Protein AF-A0A6B3E7U7-F1 (afdb_monomer)

Sequence (73 aa):
LEDELLRALGADRAEEVITAAGEERRWRSFRNQPAQLGRPRHDQLRRFLGTASGRKIRYGTLLTEALEADRVP

Solvent-accessible surface area (backbone atoms only — not comparable to full-atom values): 4287 Å² total; per-residue (Å²): 106,65,67,59,49,45,65,74,55,32,56,68,56,52,49,48,52,38,42,76,69,72,38,45,68,62,49,54,57,53,55,69,33,78,94,37,59,95,54,55,66,58,60,48,49,60,49,58,42,66,70,48,89,64,38,53,61,56,48,49,51,56,50,48,55,53,50,53,56,73,71,56,133

Structure (mmCIF, N/CA/C/O backbone):
data_AF-A0A6B3E7U7-F1
#
_entry.id   AF-A0A6B3E7U7-F1
#
loop_
_atom_site.group_PDB
_atom_site.id
_atom_site.type_symbol
_atom_site.label_atom_id
_atom_site.label_alt_id
_atom_site.label_comp_id
_atom_site.label_asym_id
_atom_site.label_entity_id
_atom_site.label_seq_id
_atom_site.pdbx_PDB_ins_code
_atom_site.Cartn_x
_atom_site.Cartn_y
_atom_site.Cartn_z
_atom_site.occupancy
_atom_site.B_iso_or_equiv
_atom_site.auth_seq_id
_atom_site.auth_comp_id
_atom_site.auth_asym_id
_atom_site.auth_atom_id
_atom_site.pdbx_PDB_model_num
ATOM 1 N N . LEU A 1 1 ? 7.304 -7.136 8.197 1.00 83.38 1 LEU A N 1
ATOM 2 C CA . LEU A 1 1 ? 5.949 -6.836 8.698 1.00 83.38 1 LEU A CA 1
ATOM 3 C C . LEU A 1 1 ? 5.002 -6.517 7.551 1.00 83.38 1 LEU A C 1
ATOM 5 O O . LEU A 1 1 ? 3.971 -7.161 7.457 1.00 83.38 1 LEU A O 1
ATOM 9 N N . GLU A 1 2 ? 5.309 -5.556 6.669 1.00 86.81 2 GLU A N 1
ATOM 10 C CA . GLU A 1 2 ? 4.364 -5.209 5.593 1.00 86.81 2 GLU A CA 1
ATOM 11 C C . GLU A 1 2 ? 4.113 -6.380 4.633 1.00 86.81 2 GLU A C 1
ATOM 13 O O . GLU A 1 2 ? 3.009 -6.540 4.134 1.00 86.81 2 GLU A O 1
ATOM 18 N N . ASP A 1 3 ? 5.124 -7.217 4.405 1.00 92.69 3 ASP A N 1
ATOM 19 C CA . ASP A 1 3 ? 5.026 -8.425 3.581 1.00 92.69 3 ASP A CA 1
ATOM 20 C C . ASP A 1 3 ? 4.042 -9.451 4.173 1.00 92.69 3 ASP A C 1
ATOM 22 O O . ASP A 1 3 ? 3.207 -10.008 3.467 1.00 92.69 3 ASP A O 1
ATOM 26 N N . GLU A 1 4 ? 4.090 -9.662 5.488 1.00 95.75 4 GLU A N 1
ATOM 27 C CA . GLU A 1 4 ? 3.163 -10.532 6.208 1.00 95.75 4 GLU A CA 1
ATOM 28 C C . GLU A 1 4 ? 1.735 -9.973 6.208 1.00 95.75 4 GLU A C 1
ATOM 30 O O . GLU A 1 4 ? 0.793 -10.727 5.969 1.00 95.75 4 GLU A O 1
ATOM 35 N N . LEU A 1 5 ? 1.575 -8.661 6.419 1.00 95.12 5 LEU A N 1
ATOM 36 C CA . LEU A 1 5 ? 0.268 -7.997 6.383 1.00 95.12 5 LEU A CA 1
ATOM 37 C C . LEU A 1 5 ? -0.358 -8.073 4.982 1.00 95.12 5 LEU A C 1
ATOM 39 O O . LEU A 1 5 ? -1.536 -8.393 4.853 1.00 95.12 5 LEU A O 1
ATOM 43 N N . LEU A 1 6 ? 0.433 -7.846 3.927 1.00 96.31 6 LEU A N 1
ATOM 44 C CA . LEU A 1 6 ? -0.024 -7.962 2.538 1.00 96.31 6 LEU A CA 1
ATOM 45 C C . LEU A 1 6 ? -0.412 -9.399 2.169 1.00 96.31 6 LEU A C 1
ATOM 47 O O . LEU A 1 6 ? -1.399 -9.591 1.461 1.00 96.31 6 LEU A O 1
ATOM 51 N N . ARG A 1 7 ? 0.318 -10.410 2.660 1.00 96.06 7 ARG A N 1
ATOM 52 C CA . ARG A 1 7 ? -0.063 -11.820 2.476 1.00 96.06 7 ARG A CA 1
ATOM 53 C C . ARG A 1 7 ? -1.370 -12.166 3.180 1.00 96.06 7 ARG A C 1
ATOM 55 O O . ARG A 1 7 ? -2.168 -12.902 2.613 1.00 96.06 7 ARG A O 1
ATOM 62 N N . ALA A 1 8 ? -1.566 -11.667 4.398 1.00 95.81 8 ALA A N 1
ATOM 63 C CA . ALA A 1 8 ? -2.762 -11.950 5.183 1.00 95.81 8 ALA A CA 1
ATOM 64 C C . ALA A 1 8 ? -4.011 -11.261 4.613 1.00 95.81 8 ALA A C 1
ATOM 66 O O . ALA A 1 8 ? -5.075 -11.868 4.595 1.00 95.81 8 ALA A O 1
ATOM 67 N N . LEU A 1 9 ? -3.875 -10.015 4.148 1.00 95.81 9 LEU A N 1
ATOM 68 C CA . LEU A 1 9 ? -4.992 -9.213 3.642 1.00 95.81 9 LEU A CA 1
ATOM 69 C C . LEU A 1 9 ? -5.308 -9.513 2.167 1.00 95.81 9 LEU A C 1
ATOM 71 O O . LEU A 1 9 ? -6.447 -9.397 1.726 1.00 95.81 9 LEU A O 1
ATOM 75 N N . GLY A 1 10 ? -4.294 -9.899 1.390 1.00 96.62 10 GLY A N 1
ATOM 76 C CA . GLY A 1 10 ? -4.405 -10.060 -0.055 1.00 96.62 10 GLY A CA 1
ATOM 77 C C . GLY A 1 10 ? -4.255 -8.740 -0.820 1.00 96.62 10 GLY A C 1
ATOM 78 O O . GLY A 1 10 ? -4.393 -7.639 -0.283 1.00 96.62 10 GLY A O 1
ATOM 79 N N . ALA A 1 11 ? -3.927 -8.853 -2.110 1.00 96.38 11 ALA A N 1
ATOM 80 C CA . ALA A 1 11 ? -3.590 -7.699 -2.944 1.00 96.38 11 ALA A CA 1
ATOM 81 C C . ALA A 1 11 ? -4.787 -6.769 -3.197 1.00 96.38 11 ALA A C 1
ATOM 83 O O . ALA A 1 11 ? -4.621 -5.554 -3.138 1.00 96.38 11 ALA A O 1
ATOM 84 N N . ASP A 1 12 ? -5.975 -7.322 -3.437 1.00 96.31 12 ASP A N 1
ATOM 85 C CA . ASP A 1 12 ? -7.156 -6.531 -3.800 1.00 96.31 12 ASP A CA 1
ATOM 86 C C . ASP A 1 12 ? -7.595 -5.621 -2.643 1.00 96.31 12 ASP A C 1
ATOM 88 O O . ASP A 1 12 ? -7.677 -4.403 -2.796 1.00 96.31 12 ASP A O 1
ATOM 92 N N . ARG A 1 13 ? -7.731 -6.184 -1.439 1.00 96.81 13 ARG A N 1
ATOM 93 C CA . ARG A 1 13 ? -8.049 -5.430 -0.216 1.00 96.81 13 ARG A CA 1
ATOM 94 C C . ARG A 1 13 ? -6.957 -4.418 0.142 1.00 96.81 13 ARG A C 1
ATOM 96 O O . ARG A 1 13 ? -7.254 -3.293 0.539 1.00 96.81 13 ARG A O 1
ATOM 103 N N . ALA A 1 14 ? -5.683 -4.752 -0.067 1.00 97.44 14 ALA A N 1
ATOM 104 C CA . ALA A 1 14 ? -4.599 -3.786 0.108 1.00 97.44 14 ALA A CA 1
ATOM 105 C C . ALA A 1 14 ? -4.695 -2.592 -0.871 1.00 97.44 14 ALA A C 1
ATOM 107 O O . ALA A 1 14 ? -4.337 -1.467 -0.512 1.00 97.44 14 ALA A O 1
ATOM 108 N N . GLU A 1 15 ? -5.200 -2.790 -2.092 1.00 97.88 15 GLU A N 1
ATOM 109 C CA . GLU A 1 15 ? -5.465 -1.691 -3.031 1.00 97.88 15 GLU A CA 1
ATOM 110 C C . GLU A 1 15 ? -6.654 -0.822 -2.619 1.00 97.88 15 GLU A C 1
ATOM 112 O O . GLU A 1 15 ? -6.627 0.397 -2.824 1.00 97.88 15 GLU A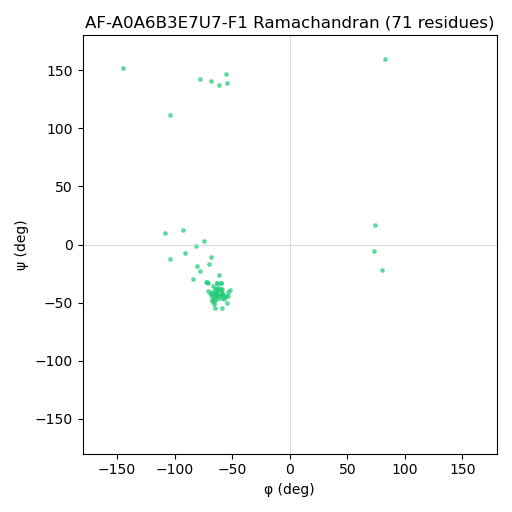 O 1
ATOM 117 N N . GLU A 1 16 ? -7.666 -1.413 -1.993 1.00 97.88 16 GLU A N 1
ATOM 118 C CA . GLU A 1 16 ? -8.779 -0.668 -1.404 1.00 97.88 16 GLU A CA 1
ATOM 119 C C . GLU A 1 16 ? -8.291 0.229 -0.265 1.00 97.88 16 GLU A C 1
ATOM 121 O O . GLU A 1 16 ? -8.632 1.411 -0.237 1.00 97.88 16 GLU A O 1
ATOM 126 N N . VAL A 1 17 ? -7.392 -0.262 0.596 1.00 97.94 17 VAL A N 1
ATOM 127 C CA . VAL A 1 17 ? -6.737 0.560 1.630 1.00 97.94 17 VAL A CA 1
ATOM 128 C C . VAL A 1 17 ? -5.977 1.734 1.006 1.00 97.94 17 VAL A C 1
ATOM 130 O O . VAL A 1 17 ? -6.061 2.863 1.487 1.00 97.94 17 VAL A O 1
ATOM 133 N N . ILE A 1 18 ? -5.252 1.515 -0.094 1.00 97.81 18 ILE A N 1
ATOM 134 C CA . ILE A 1 18 ? -4.559 2.594 -0.820 1.00 97.81 18 ILE A CA 1
ATOM 135 C C . ILE A 1 18 ? -5.550 3.626 -1.375 1.00 97.81 18 ILE A C 1
ATOM 137 O O . ILE A 1 18 ? -5.271 4.830 -1.342 1.00 97.81 18 ILE A O 1
ATOM 141 N N . THR A 1 19 ? -6.690 3.161 -1.876 1.00 97.69 19 THR A N 1
ATOM 142 C CA . THR A 1 19 ? -7.754 4.008 -2.423 1.00 97.69 19 THR A CA 1
ATOM 143 C C . THR A 1 19 ? -8.407 4.839 -1.323 1.00 97.69 19 THR A C 1
ATOM 145 O O . THR A 1 19 ? -8.455 6.063 -1.442 1.00 97.69 19 THR A O 1
ATOM 148 N N . ALA A 1 20 ? -8.791 4.211 -0.209 1.00 97.62 20 ALA A N 1
ATOM 149 C CA . ALA A 1 20 ? -9.328 4.875 0.979 1.00 97.62 20 ALA A CA 1
ATOM 150 C C . ALA A 1 20 ? -8.332 5.888 1.574 1.00 97.62 20 ALA A C 1
ATOM 152 O O . ALA A 1 20 ? -8.713 6.955 2.048 1.00 97.62 20 ALA A O 1
ATOM 153 N N . ALA A 1 21 ? -7.033 5.604 1.463 1.00 96.69 21 ALA A N 1
ATOM 154 C CA . ALA A 1 21 ? -5.951 6.491 1.871 1.00 96.69 21 ALA A CA 1
ATOM 155 C C . ALA A 1 21 ? -5.709 7.685 0.918 1.00 96.69 21 ALA A C 1
ATOM 157 O O . ALA A 1 21 ? -4.753 8.440 1.139 1.00 96.69 21 ALA A O 1
ATOM 158 N N . GLY A 1 22 ? -6.519 7.841 -0.139 1.00 97.62 22 GLY A N 1
ATOM 159 C CA . GLY A 1 22 ? -6.448 8.933 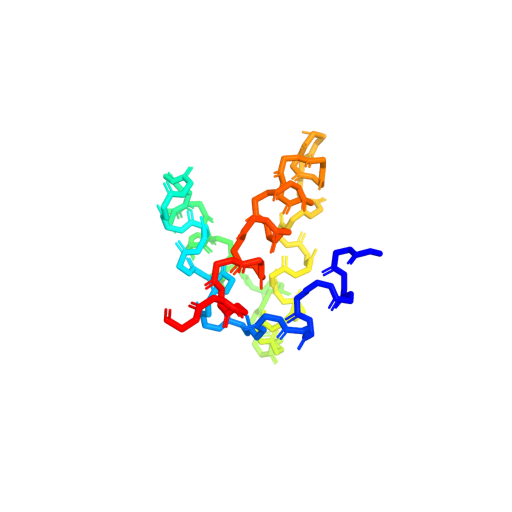-1.115 1.00 97.62 22 GLY A CA 1
ATOM 160 C C . GLY A 1 22 ? -5.281 8.828 -2.102 1.00 97.62 22 GLY A C 1
ATOM 161 O O . GLY A 1 22 ? -4.904 9.816 -2.732 1.00 97.62 22 GLY A O 1
ATOM 162 N N . GLU A 1 23 ? -4.664 7.651 -2.235 1.00 97.38 23 GLU A N 1
ATOM 163 C CA . GLU A 1 23 ? -3.425 7.473 -3.001 1.00 97.38 23 GLU A CA 1
ATOM 164 C C . GLU A 1 23 ? -3.604 6.726 -4.327 1.00 97.38 23 GLU A C 1
ATOM 166 O O . GLU A 1 23 ? -2.616 6.420 -4.999 1.00 97.38 23 GLU A O 1
ATOM 171 N N . GLU A 1 24 ? -4.845 6.492 -4.758 1.00 97.38 24 GLU A N 1
ATOM 172 C CA . GLU A 1 24 ? -5.159 5.713 -5.961 1.00 97.38 24 GLU A CA 1
ATOM 173 C C . GLU A 1 24 ? -4.420 6.226 -7.209 1.00 97.38 24 GLU A C 1
ATOM 175 O O . GLU A 1 24 ? -3.818 5.448 -7.953 1.00 97.38 24 GLU A O 1
ATOM 180 N N . ARG A 1 25 ? -4.383 7.549 -7.422 1.00 98.00 25 ARG A N 1
ATOM 181 C CA . ARG A 1 25 ? -3.664 8.146 -8.559 1.00 98.00 25 ARG A CA 1
ATOM 182 C C . ARG A 1 25 ? -2.165 7.844 -8.506 1.00 98.00 25 ARG A C 1
ATOM 184 O O . ARG A 1 25 ? -1.586 7.481 -9.527 1.00 98.00 25 ARG A O 1
ATOM 191 N N . ARG A 1 26 ? -1.536 7.971 -7.330 1.00 97.44 26 ARG A N 1
ATOM 192 C CA . ARG A 1 26 ? -0.103 7.671 -7.144 1.00 97.44 26 ARG A CA 1
ATOM 193 C C . ARG A 1 26 ? 0.170 6.193 -7.388 1.00 97.44 26 ARG A C 1
ATOM 195 O O . ARG A 1 26 ? 1.141 5.856 -8.060 1.00 97.44 26 ARG A O 1
ATOM 202 N N . TRP A 1 27 ? -0.711 5.330 -6.896 1.00 97.81 27 TRP A N 1
ATOM 203 C CA . TRP A 1 27 ? -0.634 3.895 -7.112 1.00 97.81 27 TRP A CA 1
ATOM 204 C C . TRP A 1 27 ? -0.776 3.518 -8.586 1.00 97.81 27 TRP A C 1
ATOM 206 O O . TRP A 1 27 ? 0.047 2.778 -9.116 1.00 97.81 27 TRP A O 1
ATOM 216 N N . ARG A 1 28 ? -1.757 4.080 -9.297 1.00 97.69 28 ARG A N 1
ATOM 217 C CA . ARG A 1 28 ? -1.932 3.867 -10.741 1.00 97.69 28 ARG A CA 1
ATOM 218 C C . ARG A 1 28 ? -0.705 4.320 -11.534 1.00 97.69 28 ARG A C 1
ATOM 220 O O . ARG A 1 28 ? -0.212 3.560 -12.361 1.00 97.69 28 ARG A O 1
ATOM 227 N N . SER A 1 29 ? -0.171 5.507 -11.241 1.00 98.19 29 SER A N 1
ATOM 228 C CA . SER A 1 29 ? 1.076 5.979 -11.853 1.00 98.19 29 SER A CA 1
ATOM 229 C C . SER A 1 29 ? 2.245 5.035 -11.577 1.00 98.19 29 SER A C 1
ATOM 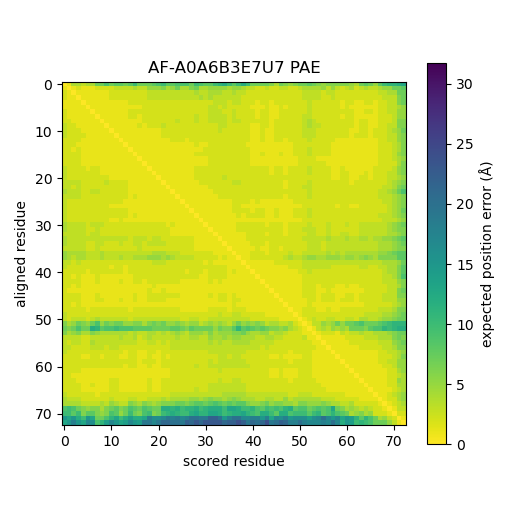231 O O . SER A 1 29 ? 3.007 4.750 -12.491 1.00 98.19 29 SER A O 1
ATOM 233 N N . PHE A 1 30 ? 2.376 4.534 -10.347 1.00 98.00 30 PHE A N 1
ATOM 234 C CA . PHE A 1 30 ? 3.437 3.605 -9.963 1.00 98.00 30 PHE A CA 1
ATOM 235 C C . PHE A 1 30 ? 3.332 2.254 -10.688 1.00 98.00 30 PHE A C 1
ATOM 237 O O . PHE A 1 30 ? 4.325 1.783 -11.234 1.00 98.00 30 PHE A O 1
ATOM 244 N N . ARG A 1 31 ? 2.133 1.659 -10.754 1.00 96.94 31 ARG A N 1
ATOM 245 C CA . ARG A 1 31 ? 1.888 0.383 -11.453 1.00 96.94 31 ARG A CA 1
ATOM 246 C C . ARG A 1 31 ? 2.217 0.438 -12.943 1.00 96.94 31 ARG A C 1
ATOM 248 O O . ARG A 1 31 ? 2.672 -0.551 -13.503 1.00 96.94 31 ARG A O 1
ATOM 255 N N . ASN A 1 32 ? 2.008 1.593 -13.570 1.00 97.00 32 ASN A N 1
ATOM 256 C CA . ASN A 1 32 ? 2.284 1.797 -14.991 1.00 97.00 32 ASN A CA 1
ATOM 257 C C . ASN A 1 32 ? 3.765 2.097 -15.287 1.00 97.00 32 ASN A C 1
ATOM 259 O O . ASN A 1 32 ? 4.127 2.280 -16.448 1.00 97.00 32 ASN A O 1
ATOM 263 N N . GLN A 1 33 ? 4.633 2.178 -14.271 1.00 98.00 33 GLN A N 1
ATOM 264 C CA . GLN A 1 33 ? 6.063 2.380 -14.500 1.00 98.00 33 GLN A CA 1
ATOM 265 C C . GLN A 1 33 ? 6.683 1.138 -15.157 1.00 98.00 33 GLN A C 1
ATOM 267 O O . GLN A 1 33 ? 6.394 0.024 -14.715 1.00 98.00 33 GLN A O 1
ATOM 272 N N . PRO A 1 34 ? 7.615 1.298 -16.118 1.00 97.81 34 PRO A N 1
ATOM 273 C CA . PRO A 1 34 ? 8.259 0.173 -16.800 1.00 97.81 34 PRO A CA 1
ATOM 274 C C . PRO A 1 34 ? 8.855 -0.875 -15.852 1.00 97.81 34 PRO A C 1
ATOM 276 O O . PRO A 1 34 ? 8.695 -2.070 -16.067 1.00 97.81 34 PRO A O 1
ATOM 279 N N . ALA A 1 35 ? 9.464 -0.435 -14.746 1.00 96.75 35 ALA A N 1
ATOM 280 C CA . ALA A 1 35 ? 10.068 -1.314 -13.743 1.00 96.75 35 ALA A CA 1
ATOM 281 C C . ALA A 1 35 ? 9.058 -2.159 -12.938 1.00 96.75 35 ALA A C 1
ATOM 283 O O . ALA A 1 35 ? 9.470 -3.026 -12.169 1.00 96.75 35 ALA A O 1
ATOM 284 N N . GLN A 1 36 ? 7.755 -1.884 -13.048 1.00 97.62 36 GLN A N 1
ATOM 285 C CA . GLN A 1 36 ? 6.696 -2.649 -12.382 1.00 97.62 36 GLN A CA 1
ATOM 286 C C . GLN A 1 36 ? 5.941 -3.584 -13.332 1.00 97.62 36 GLN A C 1
ATOM 288 O O . GLN A 1 36 ? 5.230 -4.472 -12.860 1.00 97.62 36 GLN A O 1
ATOM 293 N N . LEU A 1 37 ? 6.117 -3.436 -14.648 1.00 95.44 37 LEU A N 1
ATOM 294 C CA . LEU A 1 37 ? 5.449 -4.279 -15.636 1.00 95.44 37 LEU A CA 1
ATOM 295 C C . LEU A 1 37 ? 5.853 -5.750 -15.460 1.00 95.44 37 LEU A C 1
ATOM 297 O O . LEU A 1 37 ? 7.012 -6.066 -15.201 1.00 95.44 37 LEU A O 1
ATOM 301 N N . GLY A 1 38 ? 4.875 -6.653 -15.554 1.00 95.25 38 GLY A N 1
ATOM 302 C CA . GLY A 1 38 ? 5.079 -8.097 -15.378 1.00 95.25 38 GLY A CA 1
ATOM 303 C C . GLY A 1 38 ? 5.326 -8.558 -13.935 1.00 95.25 38 GLY A C 1
ATOM 304 O O . GLY A 1 38 ? 5.363 -9.761 -13.688 1.00 95.25 38 GLY A O 1
ATOM 305 N N . ARG A 1 39 ? 5.460 -7.646 -12.960 1.00 97.25 39 ARG A N 1
ATOM 306 C CA . ARG A 1 39 ? 5.628 -8.027 -11.549 1.00 97.25 39 ARG A CA 1
ATOM 307 C C . ARG A 1 39 ? 4.284 -8.428 -10.929 1.00 97.25 39 ARG A C 1
ATOM 309 O O . ARG A 1 39 ? 3.287 -7.755 -11.207 1.00 97.25 39 ARG A O 1
ATOM 316 N N . PRO A 1 40 ? 4.238 -9.442 -10.045 1.00 97.06 40 PRO A N 1
ATOM 317 C CA . PRO A 1 40 ? 3.030 -9.774 -9.295 1.00 97.06 40 PRO A CA 1
ATOM 318 C C . PRO A 1 40 ? 2.502 -8.572 -8.507 1.00 97.06 40 PRO A C 1
ATOM 320 O O . PRO A 1 40 ? 3.280 -7.762 -7.995 1.00 97.06 40 PRO A O 1
ATOM 323 N N . ARG A 1 41 ? 1.177 -8.463 -8.359 1.00 96.44 41 ARG A N 1
ATOM 324 C CA . ARG A 1 41 ? 0.559 -7.298 -7.707 1.00 96.44 41 ARG A CA 1
ATOM 325 C C . ARG A 1 41 ? 1.044 -7.099 -6.269 1.00 96.44 41 ARG A C 1
ATOM 327 O O . ARG A 1 41 ? 1.348 -5.977 -5.875 1.00 96.44 41 ARG A O 1
ATOM 334 N N . HIS A 1 42 ? 1.228 -8.197 -5.543 1.00 97.12 42 HIS A N 1
ATOM 335 C CA . HIS A 1 42 ? 1.815 -8.213 -4.205 1.00 97.12 42 HIS A CA 1
ATOM 336 C C . HIS A 1 42 ? 3.207 -7.551 -4.153 1.00 97.12 42 HIS A C 1
ATOM 338 O O . HIS A 1 42 ? 3.489 -6.724 -3.287 1.00 97.12 42 HIS A O 1
ATOM 344 N N . ASP A 1 43 ? 4.073 -7.840 -5.126 1.00 97.44 43 ASP A N 1
ATOM 345 C CA . ASP A 1 43 ? 5.416 -7.258 -5.201 1.00 97.44 43 ASP A CA 1
ATOM 346 C C . ASP A 1 43 ? 5.417 -5.779 -5.592 1.00 97.44 43 ASP A C 1
ATOM 348 O O . ASP A 1 43 ? 6.291 -5.016 -5.158 1.00 97.44 43 ASP A O 1
ATOM 352 N N . GLN A 1 44 ? 4.453 -5.366 -6.416 1.00 98.06 44 GLN A N 1
ATOM 353 C CA . GLN A 1 44 ? 4.239 -3.958 -6.735 1.00 98.06 44 GLN A CA 1
ATOM 354 C C . GLN A 1 44 ? 3.782 -3.194 -5.486 1.00 98.06 44 GLN A C 1
ATOM 356 O O . GLN A 1 44 ? 4.345 -2.142 -5.185 1.00 98.06 44 GLN A O 1
ATOM 361 N N . LEU A 1 45 ? 2.836 -3.749 -4.720 1.00 97.62 45 LEU A N 1
ATOM 362 C CA . LEU A 1 45 ? 2.354 -3.180 -3.458 1.00 97.62 45 LEU A CA 1
ATOM 363 C C . LEU A 1 45 ? 3.504 -3.031 -2.465 1.00 97.62 45 LEU A C 1
ATOM 365 O O . LEU A 1 45 ? 3.813 -1.919 -2.040 1.00 97.62 45 LEU A O 1
ATOM 369 N N . ARG A 1 46 ? 4.230 -4.119 -2.183 1.00 96.31 46 ARG A N 1
ATOM 370 C CA . ARG A 1 46 ? 5.387 -4.104 -1.277 1.00 96.31 46 ARG A CA 1
ATOM 371 C C . ARG A 1 46 ? 6.415 -3.045 -1.676 1.00 96.31 46 ARG A C 1
ATOM 373 O O . ARG A 1 46 ? 6.950 -2.338 -0.820 1.00 96.31 46 ARG A O 1
ATOM 380 N N . ARG A 1 47 ? 6.683 -2.888 -2.980 1.00 96.81 47 ARG A N 1
ATOM 381 C CA . ARG A 1 47 ? 7.601 -1.851 -3.472 1.00 96.81 47 ARG A CA 1
ATOM 382 C C . ARG A 1 47 ? 7.031 -0.446 -3.284 1.00 96.81 47 ARG A C 1
ATOM 384 O O . ARG A 1 47 ? 7.789 0.428 -2.859 1.00 96.81 47 ARG A O 1
ATOM 391 N N . PHE A 1 48 ? 5.748 -0.238 -3.578 1.00 97.31 48 PHE A N 1
ATOM 392 C CA . PHE A 1 48 ? 5.045 1.039 -3.440 1.00 97.31 48 PHE A CA 1
ATOM 393 C C . PHE A 1 48 ? 5.050 1.553 -1.997 1.00 97.31 48 PHE A C 1
ATOM 395 O O . PHE A 1 48 ? 5.367 2.723 -1.766 1.00 97.31 48 PHE A O 1
ATOM 402 N N . LEU A 1 49 ? 4.801 0.675 -1.021 1.00 95.44 49 LEU A N 1
ATOM 403 C CA . LEU A 1 49 ? 4.849 1.016 0.407 1.00 95.44 49 LEU A CA 1
ATOM 404 C C . LEU A 1 49 ? 6.243 1.492 0.852 1.00 95.44 49 LEU A C 1
ATOM 406 O O . LEU A 1 49 ? 6.367 2.29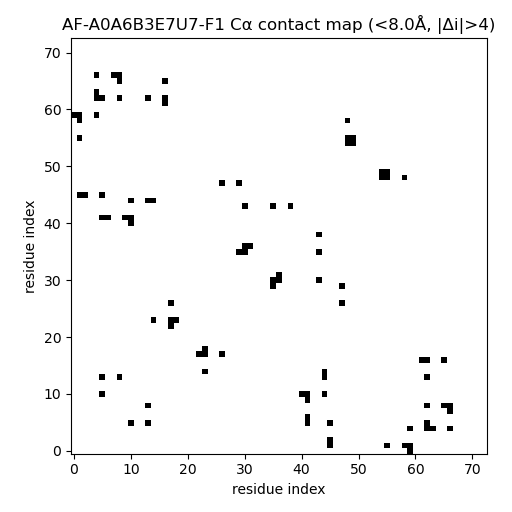1 1.777 1.00 95.44 49 LEU A O 1
ATOM 410 N N . GLY A 1 50 ? 7.297 1.065 0.151 1.00 94.50 50 GLY A N 1
ATOM 411 C CA . GLY A 1 50 ? 8.680 1.480 0.391 1.00 94.50 50 GLY A CA 1
ATOM 412 C C . GLY A 1 50 ? 9.173 2.678 -0.434 1.00 94.50 50 GLY A C 1
ATOM 413 O O . GLY A 1 50 ? 10.381 2.883 -0.499 1.00 94.50 50 GLY A O 1
ATOM 414 N N . THR A 1 51 ? 8.308 3.433 -1.125 1.00 93.75 51 THR A N 1
ATOM 415 C CA . THR A 1 51 ? 8.746 4.521 -2.037 1.00 93.75 51 THR A CA 1
ATOM 416 C C . THR A 1 51 ? 9.103 5.839 -1.353 1.00 93.75 51 THR A C 1
ATOM 418 O O . THR A 1 51 ? 9.792 6.653 -1.960 1.00 93.75 51 THR A O 1
ATOM 421 N N . ALA A 1 52 ? 8.665 6.067 -0.115 1.00 87.94 52 ALA A N 1
ATOM 422 C CA . ALA A 1 52 ? 8.923 7.310 0.605 1.00 87.94 52 ALA A CA 1
ATOM 423 C C . ALA A 1 52 ? 9.117 7.060 2.100 1.00 87.94 52 ALA A C 1
ATOM 425 O O . ALA A 1 52 ? 8.534 6.130 2.666 1.00 87.94 52 ALA A O 1
ATOM 426 N N . SER A 1 53 ? 9.897 7.937 2.737 1.00 84.62 53 SER A N 1
ATOM 427 C CA . SER A 1 53 ? 9.990 7.975 4.196 1.00 84.62 53 SER A CA 1
ATOM 428 C C . SER A 1 53 ? 8.589 8.122 4.805 1.00 84.62 53 SER A C 1
ATOM 430 O O . SER A 1 53 ? 7.734 8.819 4.260 1.00 84.62 53 SER A O 1
ATOM 432 N N . GLY A 1 54 ? 8.322 7.397 5.890 1.00 90.12 54 GLY A N 1
ATOM 433 C CA . GLY A 1 54 ? 7.037 7.414 6.597 1.00 90.12 54 GLY A CA 1
ATOM 434 C C . GLY A 1 54 ? 5.909 6.564 5.991 1.00 90.12 54 GLY A C 1
ATOM 435 O O . GLY A 1 54 ? 5.02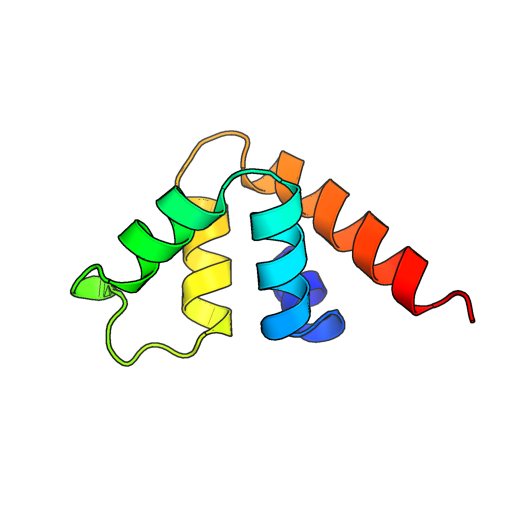5 6.149 6.739 1.00 90.12 54 GLY A O 1
ATOM 436 N N . ARG A 1 55 ? 5.937 6.209 4.693 1.00 92.94 55 ARG A N 1
ATOM 437 C CA . ARG A 1 55 ? 4.883 5.355 4.088 1.00 92.94 55 ARG A CA 1
ATOM 438 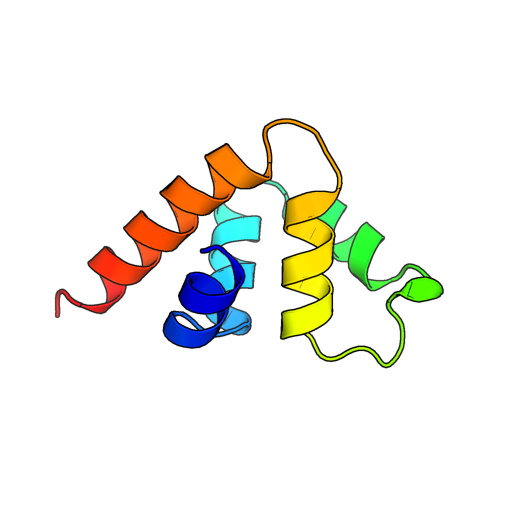C C . ARG A 1 55 ? 4.774 3.998 4.765 1.00 92.94 55 ARG A C 1
ATOM 440 O O . ARG A 1 55 ? 3.664 3.546 5.011 1.00 92.94 55 ARG A O 1
ATOM 447 N N . LYS A 1 56 ? 5.910 3.382 5.087 1.00 91.81 56 LYS A N 1
ATOM 448 C CA . LYS A 1 56 ? 5.960 2.090 5.779 1.00 91.81 56 LYS A CA 1
ATOM 449 C C . LYS A 1 56 ? 5.224 2.113 7.115 1.00 91.81 56 LYS A C 1
ATOM 451 O O . LYS A 1 56 ? 4.418 1.234 7.380 1.00 91.81 56 LYS A O 1
ATOM 456 N N . ILE A 1 57 ? 5.449 3.160 7.910 1.00 93.56 57 ILE A N 1
ATOM 457 C CA . ILE A 1 57 ? 4.779 3.342 9.203 1.00 93.56 57 ILE A CA 1
ATOM 458 C C . ILE A 1 57 ? 3.280 3.562 8.980 1.00 93.56 57 ILE A C 1
ATOM 460 O O . ILE A 1 57 ? 2.471 2.824 9.529 1.00 93.56 57 ILE A O 1
ATOM 464 N N . ARG A 1 58 ? 2.913 4.510 8.104 1.00 95.25 58 ARG A N 1
ATOM 465 C CA . ARG A 1 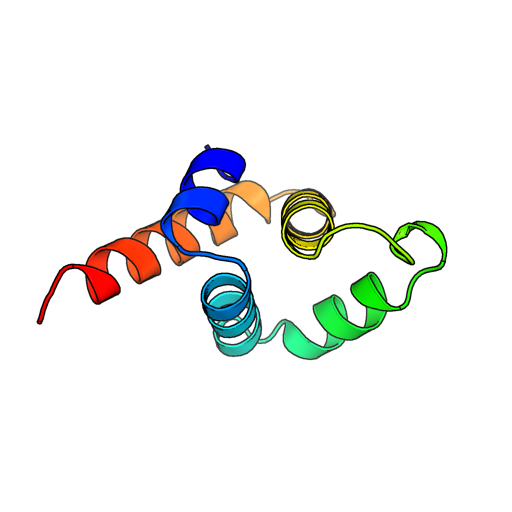58 ? 1.508 4.814 7.787 1.00 95.25 58 ARG A CA 1
ATOM 466 C C . ARG A 1 58 ? 0.738 3.572 7.336 1.00 95.25 58 ARG A C 1
ATOM 468 O O . ARG A 1 58 ? -0.344 3.303 7.839 1.00 95.25 58 ARG A O 1
ATOM 475 N N . TYR A 1 59 ? 1.281 2.829 6.376 1.00 96.06 59 TYR A N 1
ATOM 476 C CA . TYR A 1 59 ? 0.603 1.658 5.830 1.00 96.06 59 TYR A CA 1
ATOM 477 C C . TYR A 1 59 ? 0.701 0.432 6.734 1.00 96.06 59 TYR A C 1
ATOM 479 O O . TYR A 1 59 ? -0.183 -0.408 6.662 1.00 96.06 59 TYR A O 1
ATOM 487 N N . GLY A 1 60 ? 1.691 0.341 7.625 1.00 95.12 60 GLY A N 1
ATOM 488 C CA . GLY A 1 60 ? 1.683 -0.660 8.692 1.00 95.12 60 GLY A CA 1
ATOM 489 C C . GLY A 1 60 ? 0.427 -0.546 9.559 1.00 95.12 60 GLY A C 1
ATOM 490 O O . GLY A 1 60 ? -0.257 -1.544 9.773 1.00 95.12 60 GLY A O 1
ATOM 491 N N . THR A 1 61 ? 0.074 0.674 9.975 1.00 95.94 61 THR A N 1
ATOM 492 C CA . THR A 1 61 ? -1.159 0.941 10.731 1.00 95.94 61 THR A CA 1
ATOM 493 C C . THR A 1 61 ? -2.408 0.643 9.902 1.00 95.94 61 THR A C 1
ATOM 495 O O . THR A 1 61 ? -3.206 -0.197 10.301 1.00 95.94 61 THR A O 1
ATOM 498 N N . LEU A 1 62 ? -2.537 1.235 8.708 1.00 97.31 62 LEU A N 1
ATOM 499 C CA . LEU A 1 62 ? -3.746 1.084 7.881 1.00 97.31 62 LEU A CA 1
ATOM 500 C C . LEU A 1 62 ? -4.027 -0.370 7.463 1.00 97.31 62 LEU A C 1
ATOM 502 O O . LEU A 1 62 ? -5.179 -0.786 7.390 1.00 97.31 62 LEU A O 1
ATOM 506 N N . LEU A 1 63 ? -2.984 -1.152 7.167 1.00 96.75 63 LEU A N 1
ATOM 507 C CA . LEU A 1 63 ? -3.146 -2.567 6.815 1.00 96.75 63 LEU A CA 1
ATOM 508 C C . LEU A 1 63 ? -3.518 -3.419 8.032 1.00 96.75 63 LEU A C 1
ATOM 510 O O . LEU A 1 63 ? -4.241 -4.399 7.883 1.00 96.75 63 LEU A O 1
ATOM 514 N N . THR A 1 64 ? -3.041 -3.053 9.224 1.00 96.56 64 THR A N 1
ATOM 515 C CA . THR A 1 64 ? -3.426 -3.731 10.468 1.00 96.56 64 THR A CA 1
ATOM 516 C C . THR A 1 64 ? -4.897 -3.470 10.785 1.00 96.56 64 THR A C 1
ATOM 518 O O . THR A 1 64 ? -5.635 -4.420 11.017 1.00 96.56 64 THR A O 1
ATOM 521 N N . GLU A 1 65 ? -5.346 -2.217 10.697 1.00 96.19 65 GLU A N 1
ATOM 522 C CA . GLU A 1 65 ? -6.754 -1.843 10.898 1.00 96.19 65 GLU A CA 1
ATOM 523 C C . GLU A 1 65 ? -7.685 -2.575 9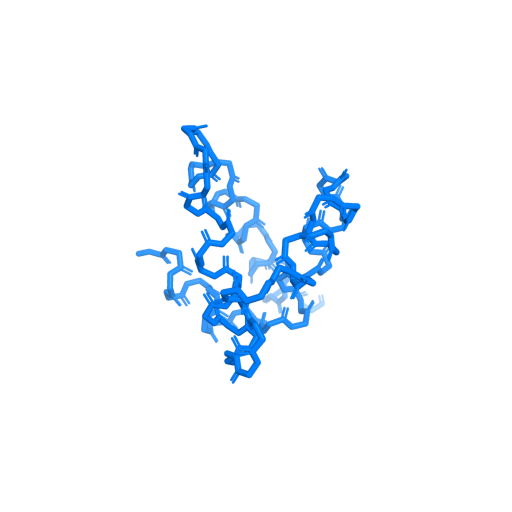.917 1.00 96.19 65 GLU A C 1
ATOM 525 O O . GLU A 1 65 ? -8.726 -3.099 10.309 1.00 96.19 65 GLU A O 1
ATOM 530 N N . ALA A 1 66 ? -7.289 -2.681 8.644 1.00 95.75 66 ALA A N 1
ATOM 531 C CA . ALA A 1 66 ? -8.055 -3.424 7.646 1.00 95.75 66 ALA A CA 1
ATOM 532 C C . ALA A 1 66 ? -8.138 -4.931 7.957 1.00 95.75 66 ALA A C 1
ATOM 534 O O . ALA A 1 66 ? -9.191 -5.539 7.780 1.00 95.75 66 ALA A O 1
ATOM 535 N N . LEU A 1 67 ? -7.049 -5.532 8.452 1.00 94.12 67 LEU A N 1
ATOM 536 C CA . LEU A 1 67 ? -7.032 -6.937 8.872 1.00 94.12 67 LEU A CA 1
ATOM 537 C C . LEU A 1 67 ? -7.911 -7.203 10.094 1.00 94.12 67 LEU A C 1
ATOM 539 O O . LEU A 1 67 ? -8.478 -8.288 10.204 1.00 94.12 67 LEU A O 1
ATOM 543 N N . GLU A 1 68 ? -7.990 -6.258 11.028 1.00 91.62 68 GLU A N 1
ATOM 544 C CA . GLU A 1 68 ? -8.881 -6.367 12.183 1.00 91.62 68 GLU A CA 1
ATOM 545 C C . GLU A 1 68 ? -10.347 -6.262 11.760 1.00 91.62 68 GLU A C 1
ATOM 547 O O . GLU A 1 68 ? -11.155 -7.075 12.205 1.00 91.62 68 GLU A O 1
ATOM 552 N N . ALA A 1 69 ? -10.675 -5.344 10.846 1.00 86.75 69 ALA A N 1
ATOM 553 C CA . ALA A 1 69 ? -12.024 -5.210 10.300 1.00 86.75 69 ALA A CA 1
ATOM 554 C C . ALA A 1 69 ? -12.506 -6.490 9.591 1.00 86.75 69 ALA A C 1
ATOM 556 O O . ALA A 1 69 ? -13.650 -6.886 9.780 1.00 86.75 69 ALA A O 1
ATOM 557 N N . ASP A 1 70 ? -11.635 -7.184 8.851 1.00 80.06 70 ASP A N 1
ATOM 558 C CA . ASP A 1 70 ? -11.984 -8.447 8.173 1.00 80.06 70 ASP A CA 1
ATOM 559 C C . ASP A 1 70 ? -12.201 -9.627 9.143 1.00 80.06 70 ASP A C 1
ATOM 561 O O . ASP A 1 70 ? -12.767 -10.652 8.763 1.00 80.06 70 ASP A O 1
ATOM 565 N N . ARG A 1 71 ? -11.748 -9.520 10.398 1.00 78.50 71 ARG A N 1
ATOM 566 C CA . ARG A 1 71 ? -11.926 -10.566 11.422 1.00 78.50 71 ARG A CA 1
ATOM 567 C C . ARG A 1 71 ? -13.198 -10.398 12.248 1.00 78.50 71 ARG A C 1
ATOM 569 O O . ARG A 1 71 ? -13.499 -11.286 13.046 1.00 78.50 71 ARG A O 1
ATOM 576 N N . VAL A 1 72 ? -13.918 -9.290 12.082 1.00 56.25 72 VAL A N 1
ATOM 577 C CA . VAL A 1 72 ? -15.185 -9.019 12.767 1.00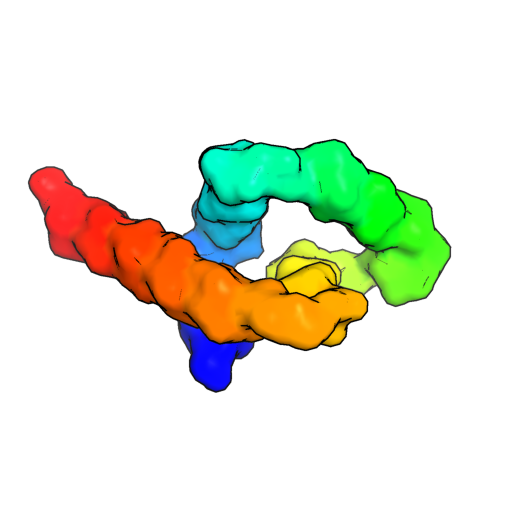 56.25 72 VAL A CA 1
ATOM 578 C C . VAL A 1 72 ? -16.329 -9.245 11.765 1.00 56.25 72 VAL A C 1
ATOM 580 O O . VAL A 1 72 ? -16.415 -8.487 10.801 1.00 56.25 72 VAL A O 1
ATOM 583 N N . PRO A 1 73 ? -17.164 -10.291 11.941 1.00 55.22 73 PRO A N 1
ATOM 584 C CA . PRO A 1 73 ? -18.330 -10.554 11.091 1.00 55.22 73 PRO A CA 1
ATOM 585 C C . PRO A 1 73 ? -19.425 -9.488 11.195 1.00 55.22 73 PRO A C 1
ATOM 587 O O . PRO A 1 73 ? -19.619 -8.946 12.309 1.00 55.22 73 PRO A O 1
#

pLDDT: mean 94.01, std 7.61, range [55.22, 98.19]

Secondary structure (DSSP, 8-state):
-HHHHHHHH-HHHHHHHHHHTT-HHHHHHHHTSGGGTTS-HHHHHHHHHTSSTTHHHHHHHHHHHHHHHTT--

Foldseek 3Di:
DVLVLCVLCDLVLLLVLCVVVVNNVVLVVQCPDPVNPPPDSSVSSVVSCVPDPPSVVVSVVSSVVSSVVVVPD

Radius of gyration: 11.82 Å; Cα contacts (8 Å, |Δi|>4): 50; chains: 1; bounding box: 28×21×30 Å

Mean predicted aligned error: 2.8 Å